Protein AF-A0A955ISB1-F1 (afdb_monomer_lite)

Structure (mmCIF, N/CA/C/O backbone):
data_AF-A0A955ISB1-F1
#
_entry.id   AF-A0A955ISB1-F1
#
loop_
_atom_site.group_PDB
_atom_site.id
_atom_site.type_symbol
_atom_site.label_atom_id
_atom_site.label_alt_id
_atom_site.label_comp_id
_atom_site.label_asym_id
_atom_site.label_entity_id
_atom_site.label_seq_id
_atom_site.pdbx_PDB_ins_code
_atom_site.Cartn_x
_atom_site.Cartn_y
_atom_site.Cartn_z
_atom_site.occupancy
_atom_site.B_iso_or_equiv
_atom_site.auth_seq_id
_atom_site.auth_comp_id
_atom_site.auth_asym_id
_atom_site.auth_atom_id
_atom_site.pdbx_PDB_model_num
ATOM 1 N N . PHE A 1 1 ? -11.610 -0.157 -3.387 1.00 92.75 1 PHE A N 1
ATOM 2 C CA . PHE A 1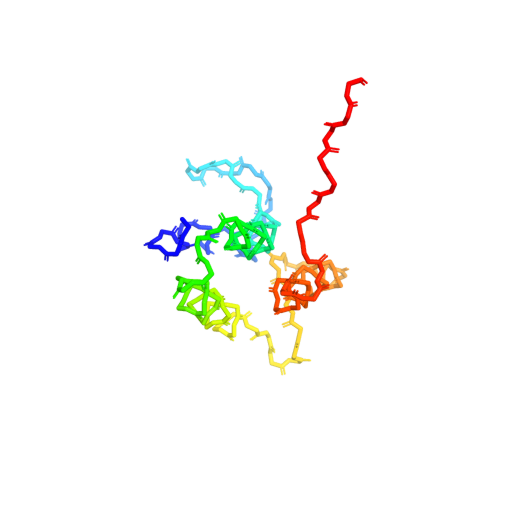 1 ? -10.255 -0.716 -3.221 1.00 92.75 1 PHE A CA 1
ATOM 3 C C . PHE A 1 1 ? -10.282 -2.242 -3.183 1.00 92.75 1 PHE A C 1
ATOM 5 O O . PHE A 1 1 ? -10.020 -2.820 -4.219 1.00 92.75 1 PHE A O 1
ATOM 12 N N . ILE A 1 2 ? -10.688 -2.895 -2.084 1.00 96.00 2 ILE A N 1
ATOM 13 C CA . ILE A 1 2 ? -10.520 -4.354 -1.878 1.00 96.00 2 ILE A CA 1
ATOM 14 C C . ILE A 1 2 ? -11.053 -5.239 -3.024 1.00 96.00 2 ILE A C 1
ATOM 16 O O . ILE A 1 2 ? -10.398 -6.198 -3.405 1.00 96.00 2 ILE A O 1
ATOM 20 N N . VAL A 1 3 ? -12.224 -4.921 -3.585 1.00 95.81 3 VAL A N 1
ATOM 21 C CA . VAL A 1 3 ? -12.852 -5.715 -4.666 1.00 95.81 3 VAL A CA 1
ATOM 22 C C . VAL A 1 3 ? -12.105 -5.607 -6.005 1.00 95.81 3 VAL A C 1
ATOM 24 O O . VAL A 1 3 ? -12.273 -6.463 -6.861 1.00 95.81 3 VAL A O 1
ATOM 27 N N . HIS A 1 4 ? -11.316 -4.545 -6.185 1.00 93.12 4 HIS A N 1
ATOM 28 C CA . HIS A 1 4 ? -10.715 -4.141 -7.461 1.00 93.12 4 HIS A CA 1
ATOM 29 C C . HIS A 1 4 ? -9.217 -3.815 -7.325 1.00 93.12 4 HIS A C 1
ATOM 31 O O . HIS A 1 4 ? -8.651 -3.052 -8.110 1.00 93.12 4 HIS A O 1
ATOM 37 N N . TRP A 1 5 ? -8.558 -4.321 -6.285 1.00 93.88 5 TRP A N 1
ATOM 38 C CA . TRP A 1 5 ? -7.146 -4.038 -6.024 1.00 93.88 5 TRP A CA 1
ATOM 39 C C . TRP A 1 5 ? -6.233 -4.639 -7.111 1.00 93.88 5 TRP A C 1
ATOM 41 O O . TRP A 1 5 ? -5.175 -4.088 -7.418 1.00 93.88 5 TRP A O 1
ATOM 51 N N . GLU A 1 6 ? -6.688 -5.706 -7.774 1.00 93.00 6 GLU A N 1
ATOM 52 C CA . GLU A 1 6 ? -5.990 -6.421 -8.840 1.00 93.00 6 GLU A CA 1
ATOM 53 C C . GLU A 1 6 ? -5.694 -5.535 -10.057 1.00 93.00 6 GLU A C 1
ATOM 55 O O . GLU A 1 6 ? -4.778 -5.808 -10.832 1.00 93.00 6 GLU A O 1
ATOM 60 N N . TRP A 1 7 ? -6.434 -4.439 -10.239 1.00 91.75 7 TRP A N 1
ATOM 61 C CA . TRP A 1 7 ? -6.149 -3.480 -11.305 1.00 91.75 7 TRP A CA 1
ATOM 62 C C . TRP A 1 7 ? -4.870 -2.680 -11.041 1.00 91.75 7 TRP A C 1
ATOM 64 O O . TRP A 1 7 ? -4.151 -2.366 -11.991 1.00 91.75 7 TRP A O 1
ATOM 74 N N . LEU A 1 8 ? -4.545 -2.400 -9.774 1.00 92.62 8 LEU A N 1
ATOM 75 C CA . LEU A 1 8 ? -3.259 -1.809 -9.394 1.00 92.62 8 LEU A CA 1
ATOM 76 C C . LEU A 1 8 ? -2.134 -2.840 -9.506 1.00 92.62 8 LEU A C 1
ATOM 78 O O . LEU A 1 8 ? -1.039 -2.502 -9.958 1.00 92.62 8 LEU A O 1
ATOM 82 N N . GLU A 1 9 ? -2.416 -4.098 -9.160 1.00 93.50 9 GLU A N 1
ATOM 83 C CA . GLU A 1 9 ? -1.453 -5.203 -9.248 1.00 93.50 9 GLU A CA 1
ATOM 84 C C . GLU A 1 9 ? -0.880 -5.356 -10.661 1.00 93.50 9 GLU A C 1
ATOM 86 O O . GLU A 1 9 ? 0.327 -5.509 -10.830 1.00 93.50 9 GLU A O 1
ATOM 91 N N . LYS A 1 10 ? -1.709 -5.178 -11.699 1.00 92.50 10 LYS A N 1
ATOM 92 C CA . LYS A 1 10 ? -1.276 -5.209 -13.111 1.00 92.50 10 LYS A CA 1
ATOM 93 C C . LYS A 1 10 ? -0.140 -4.233 -13.442 1.00 92.50 10 LYS A C 1
ATOM 95 O O . LYS A 1 10 ? 0.553 -4.418 -14.442 1.00 92.50 10 LYS A O 1
ATOM 100 N N . ARG A 1 11 ? 0.033 -3.166 -12.655 1.00 92.38 11 ARG A N 1
ATOM 101 C CA . ARG A 1 11 ? 1.104 -2.171 -12.824 1.00 92.38 11 ARG A CA 1
ATOM 102 C C . ARG A 1 11 ? 2.199 -2.272 -11.763 1.00 92.38 11 ARG A C 1
ATOM 104 O O . ARG A 1 11 ? 3.216 -1.598 -11.920 1.00 92.38 11 ARG A O 1
ATOM 111 N N . ARG A 1 12 ? 2.043 -3.104 -10.730 1.00 94.12 12 ARG A N 1
ATOM 112 C CA . ARG A 1 12 ? 3.068 -3.326 -9.703 1.00 94.12 12 ARG A CA 1
ATOM 113 C C . ARG A 1 12 ? 4.301 -3.991 -10.321 1.00 94.12 12 ARG A C 1
ATOM 115 O O . ARG A 1 12 ? 4.184 -4.842 -11.199 1.00 94.12 12 ARG A O 1
ATOM 122 N N . LYS A 1 13 ? 5.495 -3.572 -9.888 1.00 94.56 13 LYS A N 1
ATOM 123 C CA . LYS A 1 13 ? 6.797 -4.066 -10.377 1.00 94.56 13 LYS A CA 1
ATOM 124 C C . LYS A 1 13 ? 6.955 -3.982 -11.905 1.00 94.56 13 LYS A C 1
ATOM 126 O O . LYS A 1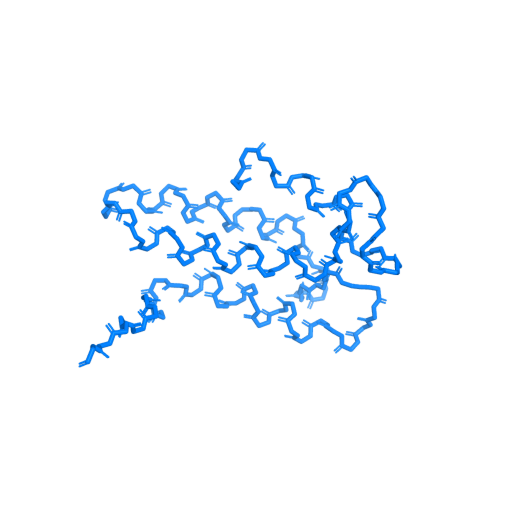 13 ? 7.669 -4.775 -12.508 1.00 94.56 13 LYS A O 1
ATOM 131 N N . GLN A 1 14 ? 6.324 -2.992 -12.537 1.00 93.94 14 GLN A N 1
ATOM 132 C CA . GLN A 1 14 ? 6.495 -2.714 -13.962 1.00 93.94 14 GLN A CA 1
ATOM 133 C C . GLN A 1 14 ? 7.456 -1.548 -14.206 1.00 93.94 14 GLN A C 1
ATOM 135 O O . GLN A 1 14 ? 7.616 -0.653 -13.373 1.00 93.94 14 GLN A O 1
ATOM 140 N N . ASN A 1 15 ? 8.066 -1.539 -15.392 1.00 92.81 15 ASN A N 1
ATOM 141 C CA . ASN A 1 15 ? 8.834 -0.398 -15.879 1.00 92.81 15 ASN A CA 1
ATOM 142 C C . ASN A 1 15 ? 7.918 0.755 -16.320 1.00 92.81 15 ASN A C 1
ATOM 144 O O . ASN A 1 15 ? 6.756 0.553 -16.694 1.00 92.81 15 ASN A O 1
ATOM 148 N N . GLY A 1 16 ? 8.484 1.966 -16.288 1.00 90.88 16 GLY A N 1
ATOM 149 C CA . GLY A 1 16 ? 7.816 3.209 -16.670 1.00 90.88 16 GLY A CA 1
ATOM 150 C C . GLY A 1 16 ? 6.679 3.634 -15.733 1.00 90.88 16 GLY A C 1
ATOM 151 O O . GLY A 1 16 ? 6.211 2.890 -14.869 1.00 90.88 16 GLY A O 1
ATOM 152 N N . THR A 1 17 ? 6.232 4.873 -15.895 1.00 92.19 17 THR A N 1
ATOM 153 C CA . THR A 1 17 ? 5.122 5.465 -15.139 1.00 92.19 17 THR A CA 1
ATOM 154 C C . THR A 1 17 ? 4.062 5.976 -16.106 1.00 92.19 17 THR A C 1
ATOM 156 O O . THR A 1 17 ? 4.377 6.341 -17.233 1.00 92.19 17 THR A O 1
ATOM 159 N N . HIS A 1 18 ? 2.801 5.974 -15.671 1.00 91.19 18 HIS A N 1
ATOM 160 C CA . HIS A 1 18 ? 1.670 6.505 -16.443 1.00 91.19 18 HIS A CA 1
ATOM 161 C C . HIS A 1 18 ? 1.454 5.859 -17.819 1.00 91.19 18 HIS A C 1
ATOM 163 O O . HIS A 1 18 ? 1.064 6.510 -18.782 1.00 91.19 18 HIS A O 1
ATOM 169 N N . ILE A 1 19 ? 1.676 4.547 -17.890 1.00 89.00 19 ILE A N 1
ATOM 170 C CA . ILE A 1 19 ? 1.475 3.747 -19.103 1.00 89.00 19 ILE A CA 1
ATOM 171 C C . ILE A 1 19 ? 0.018 3.234 -19.156 1.00 89.00 19 ILE A C 1
ATOM 173 O O . ILE A 1 19 ? -0.546 2.919 -18.097 1.00 89.00 19 ILE A O 1
ATOM 177 N N . PRO A 1 20 ? -0.597 3.126 -20.356 1.00 83.38 20 PRO A N 1
ATOM 178 C CA . PRO A 1 20 ? -1.901 2.490 -20.560 1.00 83.38 20 PRO A CA 1
ATOM 179 C C . PRO A 1 20 ? -2.033 1.104 -19.892 1.00 83.38 20 PRO A C 1
ATOM 181 O O . PRO A 1 20 ? -1.030 0.420 -19.679 1.00 83.38 20 PRO A O 1
ATOM 184 N N . PRO A 1 21 ? -3.260 0.646 -19.577 1.00 80.38 21 PRO A N 1
ATOM 185 C CA . PRO A 1 21 ? -4.547 1.265 -19.922 1.00 80.38 21 PRO A CA 1
ATOM 186 C C . PRO A 1 21 ? -5.056 2.315 -18.920 1.00 80.38 21 PRO A C 1
ATOM 188 O O . PRO A 1 21 ? -5.980 3.048 -19.248 1.00 80.38 21 PRO A O 1
ATOM 191 N N . TYR A 1 22 ? -4.464 2.419 -17.726 1.00 81.88 22 TYR A N 1
ATOM 192 C CA . TYR A 1 22 ? -4.975 3.295 -16.653 1.00 81.88 22 TYR A CA 1
ATOM 193 C C . TYR A 1 22 ? -4.095 4.508 -16.361 1.00 81.88 22 TYR A C 1
ATOM 195 O O . TYR A 1 22 ? -4.436 5.316 -15.504 1.00 81.88 22 TYR A O 1
ATOM 203 N N . SER A 1 23 ? -2.942 4.620 -17.025 1.00 89.12 23 SER A N 1
ATOM 204 C CA . SER A 1 23 ? -1.969 5.686 -16.771 1.00 89.12 23 SER A CA 1
ATOM 205 C C . SER A 1 23 ? -1.557 5.776 -15.292 1.00 89.12 23 SER A C 1
ATOM 207 O O . SER A 1 23 ? -1.278 6.851 -14.757 1.00 89.12 23 SER A O 1
ATOM 209 N N . VAL A 1 24 ? -1.444 4.614 -14.640 1.00 89.62 24 VAL A N 1
ATOM 210 C CA . VAL A 1 24 ? -1.039 4.465 -13.236 1.00 89.62 24 VAL A CA 1
ATOM 211 C C . VAL A 1 24 ? 0.461 4.164 -13.148 1.00 89.62 24 VAL A C 1
ATOM 213 O O . VAL A 1 24 ? 1.003 3.323 -13.874 1.00 89.62 24 VAL A O 1
ATOM 216 N N . ALA A 1 25 ? 1.151 4.864 -12.247 1.00 92.38 25 ALA A N 1
ATOM 217 C CA . ALA A 1 25 ? 2.523 4.553 -11.859 1.00 92.38 25 ALA A CA 1
ATOM 218 C C . ALA A 1 25 ? 2.570 3.402 -10.828 1.00 92.38 25 ALA A C 1
ATOM 220 O O . ALA A 1 25 ? 1.703 3.348 -9.959 1.00 92.38 25 ALA A O 1
ATOM 221 N N . PRO A 1 26 ? 3.590 2.521 -10.850 1.00 94.00 26 PRO A N 1
ATOM 222 C CA . PRO A 1 26 ? 3.619 1.357 -9.957 1.00 94.00 26 PRO A CA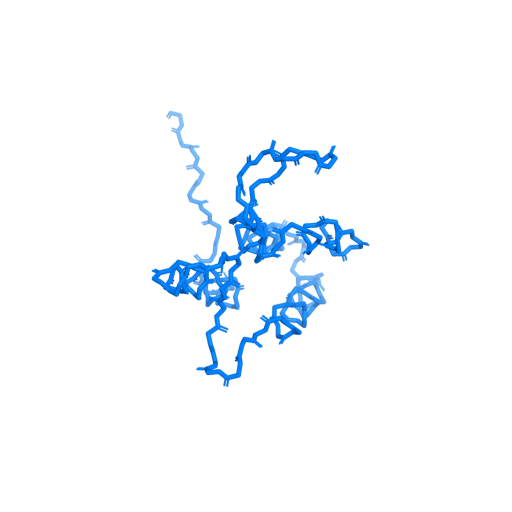 1
ATOM 223 C C . PRO A 1 26 ? 3.574 1.698 -8.458 1.00 94.00 26 PRO A C 1
ATOM 225 O O . PRO A 1 26 ? 2.971 0.957 -7.693 1.00 94.00 26 PRO A O 1
ATOM 228 N N . TYR A 1 27 ? 4.137 2.848 -8.053 1.00 93.19 27 TYR A N 1
ATOM 229 C CA . TYR A 1 27 ? 4.166 3.276 -6.644 1.00 93.19 27 TYR A CA 1
ATOM 230 C C . TYR A 1 27 ? 2.771 3.532 -6.050 1.00 93.19 27 TYR A C 1
ATOM 232 O O . TYR A 1 27 ? 2.603 3.593 -4.833 1.00 93.19 27 TYR A O 1
ATOM 240 N N . TYR A 1 28 ? 1.746 3.704 -6.897 1.00 94.88 28 TYR A N 1
ATOM 241 C CA . TYR A 1 28 ? 0.376 3.853 -6.416 1.00 94.88 28 TYR A CA 1
ATOM 242 C C . TYR A 1 28 ? -0.149 2.580 -5.757 1.00 94.88 28 TYR A C 1
ATOM 244 O O . TYR A 1 28 ? -1.135 2.647 -5.031 1.00 94.88 28 TYR A O 1
ATOM 252 N N . PHE A 1 29 ? 0.497 1.435 -5.979 1.00 96.12 29 PHE A N 1
ATOM 253 C CA . PHE A 1 29 ? 0.098 0.189 -5.355 1.00 96.12 29 PHE A CA 1
ATOM 254 C C . PHE A 1 29 ? 0.228 0.254 -3.826 1.00 96.12 29 PHE A C 1
ATOM 256 O O . PHE A 1 29 ? -0.775 0.066 -3.136 1.00 96.12 29 PHE A O 1
ATOM 263 N N . MET A 1 30 ? 1.411 0.559 -3.273 1.00 97.62 30 MET A N 1
ATOM 264 C CA . MET A 1 30 ? 1.573 0.648 -1.812 1.00 97.62 30 MET A CA 1
ATOM 265 C C . MET A 1 30 ? 0.924 1.904 -1.241 1.00 97.62 30 MET A C 1
ATOM 267 O O . MET A 1 30 ? 0.322 1.853 -0.170 1.00 97.62 30 MET A O 1
ATOM 271 N N . TYR A 1 31 ? 0.956 3.007 -1.991 1.00 97.06 31 TYR A N 1
ATOM 272 C CA . TYR A 1 31 ? 0.245 4.233 -1.632 1.00 97.06 31 TYR A CA 1
ATOM 273 C C . TYR A 1 31 ? -1.261 3.989 -1.423 1.00 97.06 31 TYR A C 1
ATOM 275 O O . TYR A 1 31 ? -1.839 4.440 -0.435 1.00 97.06 31 TYR A O 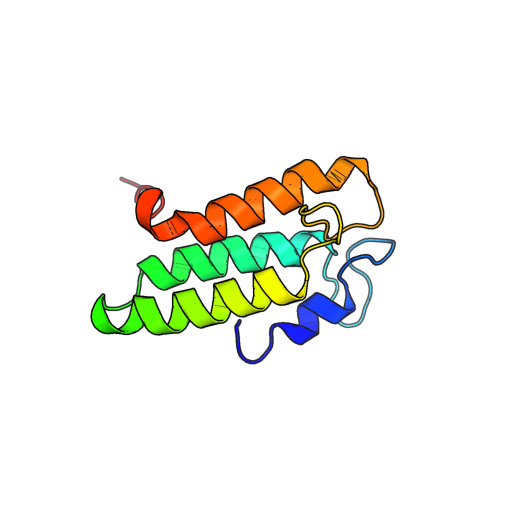1
ATOM 283 N N . ALA A 1 32 ? -1.907 3.229 -2.314 1.00 97.12 32 ALA A N 1
ATOM 284 C CA . ALA A 1 32 ? -3.325 2.907 -2.189 1.00 97.12 32 ALA A CA 1
ATOM 285 C C . ALA A 1 32 ? -3.622 1.997 -0.988 1.00 97.12 32 ALA A C 1
ATOM 287 O O . ALA A 1 32 ? -4.653 2.188 -0.352 1.00 97.12 32 ALA A O 1
ATOM 288 N N . HIS A 1 33 ? -2.739 1.049 -0.645 1.00 97.75 33 HIS A N 1
ATOM 289 C CA . HIS A 1 33 ? -2.903 0.222 0.560 1.00 97.75 33 HIS A CA 1
ATOM 290 C C . HIS A 1 33 ? -2.829 1.065 1.835 1.00 97.75 33 HIS A C 1
ATOM 292 O O . HIS A 1 33 ? -3.688 0.927 2.704 1.00 97.75 33 HIS A O 1
ATOM 298 N N . TYR A 1 34 ? -1.855 1.977 1.916 1.00 97.50 34 TYR A N 1
ATOM 299 C CA . TYR A 1 34 ? -1.738 2.916 3.030 1.00 97.50 34 TYR A CA 1
ATOM 300 C C . TYR A 1 34 ? -3.014 3.753 3.199 1.00 97.50 34 TYR A C 1
ATOM 302 O O . TYR A 1 34 ? -3.600 3.787 4.281 1.00 97.50 34 TYR A O 1
ATOM 310 N N . HIS A 1 35 ? -3.512 4.363 2.121 1.00 97.00 35 HIS A N 1
ATOM 311 C CA . HIS A 1 35 ? -4.730 5.171 2.207 1.00 97.00 35 HIS A CA 1
ATOM 312 C C . HIS A 1 35 ? -6.005 4.345 2.390 1.00 97.00 35 HIS A C 1
ATOM 314 O O . HIS A 1 35 ? -6.950 4.826 3.009 1.00 97.00 35 HIS A O 1
ATOM 320 N N . ALA A 1 36 ? -6.050 3.098 1.916 1.00 97.44 36 ALA A N 1
ATOM 321 C CA . ALA A 1 36 ? -7.149 2.192 2.225 1.00 97.44 36 ALA A CA 1
ATOM 322 C C . ALA A 1 36 ? -7.188 1.863 3.723 1.00 97.44 36 ALA A C 1
ATOM 324 O O . ALA A 1 36 ? -8.264 1.913 4.313 1.00 97.44 36 ALA A O 1
ATOM 325 N N . ALA A 1 37 ? -6.034 1.594 4.344 1.00 97.69 37 ALA A N 1
ATOM 326 C CA . ALA A 1 37 ? -5.933 1.407 5.790 1.00 97.69 37 ALA A CA 1
ATOM 327 C C . ALA A 1 37 ? -6.391 2.660 6.549 1.00 97.69 37 ALA A C 1
ATOM 329 O O . ALA A 1 37 ? -7.206 2.563 7.462 1.00 97.69 37 ALA A O 1
ATOM 330 N N . GLN A 1 38 ? -5.959 3.847 6.121 1.00 96.56 38 GLN A N 1
ATOM 331 C CA . GLN A 1 38 ? -6.387 5.108 6.730 1.00 96.56 38 GLN A CA 1
ATOM 332 C C . GLN A 1 38 ? -7.901 5.339 6.591 1.00 96.56 38 GLN A C 1
ATOM 334 O O . GLN A 1 38 ? -8.560 5.731 7.550 1.00 96.56 38 GLN A O 1
ATOM 339 N N . ALA A 1 39 ? -8.480 5.044 5.424 1.00 96.31 39 ALA A N 1
ATOM 340 C CA . ALA A 1 39 ? -9.918 5.164 5.190 1.00 96.31 39 ALA A CA 1
ATOM 341 C C . ALA A 1 39 ? -10.745 4.198 6.054 1.00 96.31 39 ALA A C 1
ATOM 343 O O . ALA A 1 39 ? -11.879 4.517 6.410 1.00 96.31 39 ALA A O 1
ATOM 344 N N . ILE A 1 40 ? -10.190 3.041 6.429 1.00 97.25 40 ILE A N 1
ATOM 345 C CA . ILE A 1 40 ? -10.846 2.116 7.360 1.00 97.25 40 ILE A CA 1
ATOM 346 C C . ILE A 1 40 ? -11.030 2.765 8.736 1.00 97.25 40 ILE A C 1
ATOM 348 O O . ILE A 1 40 ? -12.066 2.561 9.366 1.00 97.25 40 ILE A O 1
ATOM 352 N N . GLU A 1 41 ? -10.105 3.621 9.172 1.00 95.94 41 GLU A N 1
ATOM 353 C CA . GLU A 1 41 ? -10.240 4.354 10.437 1.00 95.94 41 GLU A CA 1
ATOM 354 C C . GLU A 1 41 ? -11.328 5.436 10.413 1.00 95.94 41 GLU A C 1
ATOM 356 O O . GLU A 1 41 ? -11.728 5.933 11.467 1.00 95.94 41 GLU A O 1
ATOM 361 N N . CYS A 1 42 ? -11.884 5.746 9.240 1.00 94.44 42 CYS A N 1
ATOM 362 C CA . CYS A 1 42 ? -13.075 6.584 9.104 1.00 94.44 42 CYS A CA 1
ATOM 363 C C . CYS A 1 42 ? -14.395 5.796 9.222 1.00 94.44 42 CYS A C 1
ATOM 365 O O . CYS A 1 42 ? -15.455 6.412 9.319 1.00 94.44 42 CYS A O 1
ATOM 367 N N . LEU A 1 43 ? -14.369 4.458 9.193 1.00 95.62 43 LEU A N 1
ATOM 368 C CA . LEU A 1 43 ? -15.578 3.627 9.270 1.00 95.62 43 LEU A CA 1
ATOM 369 C C . LEU A 1 43 ? -16.126 3.539 10.707 1.00 95.62 43 LEU A C 1
ATOM 371 O O . LEU A 1 43 ? -15.388 3.791 11.673 1.00 95.62 43 LEU A O 1
ATOM 375 N N . PRO A 1 44 ? -17.396 3.118 10.888 1.00 97.38 44 PRO A N 1
ATOM 376 C CA . PRO A 1 44 ? -17.910 2.727 12.196 1.00 97.38 44 PRO A CA 1
ATOM 377 C C . PRO A 1 44 ? -17.016 1.666 12.843 1.00 97.38 44 PRO A C 1
ATOM 379 O O . PRO A 1 44 ? -16.596 0.718 12.180 1.00 97.38 44 PRO A O 1
ATOM 382 N N . GLU A 1 45 ? -16.745 1.801 14.142 1.00 96.31 45 GLU A N 1
ATOM 383 C CA . GLU A 1 45 ? -15.782 0.958 14.871 1.00 96.31 45 GLU A CA 1
ATOM 384 C C . GLU A 1 45 ? -16.020 -0.546 14.659 1.00 96.31 45 GLU A C 1
ATOM 386 O O . GLU A 1 45 ? -15.089 -1.292 14.355 1.00 96.31 45 GLU A O 1
ATOM 391 N N . ARG A 1 46 ? -17.291 -0.966 14.699 1.00 97.94 46 ARG A N 1
ATOM 392 C CA . ARG A 1 46 ? -17.715 -2.363 14.503 1.00 97.94 46 ARG A CA 1
ATOM 393 C C . ARG A 1 46 ? -17.332 -2.963 13.144 1.00 97.94 46 ARG A C 1
AT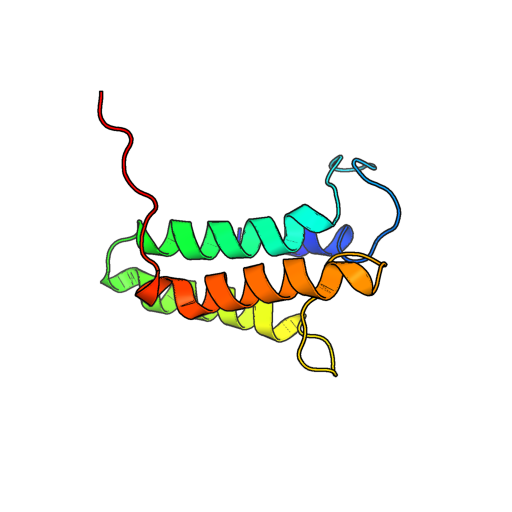OM 395 O O . ARG A 1 46 ? -17.313 -4.180 13.008 1.00 97.94 46 ARG A O 1
ATOM 402 N N . GLU A 1 47 ? -17.075 -2.134 12.135 1.00 98.06 47 GLU A N 1
ATOM 403 C CA . GLU A 1 47 ? -16.754 -2.575 10.772 1.00 98.06 47 GLU A CA 1
ATOM 404 C C . GLU A 1 47 ? -15.242 -2.644 10.528 1.00 98.06 47 GLU A C 1
ATOM 406 O O . GLU A 1 47 ? -14.786 -3.375 9.649 1.00 98.06 47 GLU A O 1
ATOM 411 N N . ARG A 1 48 ? -14.438 -1.918 11.314 1.00 97.94 48 ARG A N 1
ATOM 412 C CA . ARG A 1 48 ? -13.009 -1.721 11.027 1.00 97.94 48 ARG A CA 1
ATOM 413 C C . ARG A 1 48 ? -12.219 -3.019 11.027 1.00 97.94 48 ARG A C 1
ATOM 415 O O . ARG A 1 48 ? -11.409 -3.231 10.132 1.00 97.94 48 ARG A O 1
ATOM 422 N N . ALA A 1 49 ? -12.462 -3.896 12.001 1.00 98.06 49 ALA A N 1
ATOM 423 C CA . ALA A 1 49 ? -11.708 -5.142 12.152 1.00 98.06 49 ALA A CA 1
ATOM 424 C C . ALA A 1 49 ? -11.780 -6.032 10.897 1.00 98.06 49 ALA A C 1
ATOM 426 O O . ALA A 1 49 ? -10.761 -6.561 10.455 1.00 98.06 49 ALA A O 1
ATOM 427 N N . GLU A 1 50 ? -12.964 -6.139 10.288 1.00 98.31 50 GLU A N 1
ATOM 428 C CA . GLU A 1 50 ? -13.176 -6.897 9.053 1.00 98.31 50 GLU A CA 1
ATOM 429 C C . GLU A 1 50 ? -12.353 -6.324 7.897 1.00 98.31 50 GLU A C 1
ATOM 431 O O . GLU A 1 50 ? -11.621 -7.044 7.217 1.00 98.31 50 GLU A O 1
ATOM 436 N N . TYR A 1 51 ? -12.435 -5.011 7.684 1.00 98.44 51 TYR A N 1
ATOM 437 C CA . TYR A 1 51 ? -11.742 -4.375 6.571 1.00 98.44 51 TYR A CA 1
ATOM 438 C C . TYR A 1 51 ? -10.225 -4.302 6.774 1.00 98.44 51 TYR A C 1
ATOM 440 O O . TYR A 1 51 ? -9.490 -4.486 5.803 1.00 98.44 51 TYR A O 1
ATOM 448 N N . ARG A 1 52 ? -9.747 -4.122 8.016 1.00 98.06 52 ARG A N 1
ATOM 449 C CA . ARG A 1 52 ? -8.320 -4.229 8.364 1.00 98.06 52 ARG A CA 1
ATOM 450 C C . ARG A 1 52 ? -7.785 -5.604 8.000 1.00 98.06 52 ARG A C 1
ATOM 452 O O . ARG A 1 52 ? -6.777 -5.684 7.307 1.00 98.06 52 ARG A O 1
ATOM 459 N N . ARG A 1 53 ? -8.485 -6.676 8.400 1.00 98.56 53 ARG A N 1
ATOM 460 C CA . ARG A 1 53 ? -8.092 -8.050 8.056 1.00 98.56 53 ARG A CA 1
ATOM 461 C C . ARG A 1 53 ? -7.944 -8.207 6.546 1.00 98.56 53 ARG A C 1
ATOM 463 O O . ARG A 1 53 ? -6.889 -8.610 6.083 1.00 98.56 53 ARG A O 1
ATOM 470 N N . ARG A 1 54 ? -8.949 -7.778 5.776 1.00 98.56 54 ARG A N 1
ATOM 471 C CA . ARG A 1 54 ? -8.922 -7.877 4.308 1.00 98.56 54 ARG A CA 1
ATOM 472 C C . ARG A 1 54 ? -7.760 -7.103 3.681 1.00 98.56 54 ARG A C 1
ATOM 474 O O . ARG A 1 54 ? -7.123 -7.629 2.780 1.00 98.56 54 ARG A O 1
ATOM 481 N N . VAL A 1 55 ? -7.467 -5.879 4.127 1.00 98.38 55 VAL A N 1
ATOM 482 C CA . VAL A 1 55 ? -6.320 -5.105 3.607 1.00 98.38 55 VAL A CA 1
ATOM 483 C C . VAL A 1 55 ? -4.985 -5.736 4.010 1.00 98.38 55 VAL A C 1
ATOM 485 O O . VAL A 1 55 ? -4.075 -5.805 3.185 1.00 98.38 55 VAL A O 1
ATOM 488 N N . ASN A 1 56 ? -4.875 -6.242 5.238 1.00 98.38 56 ASN A N 1
ATOM 489 C CA . ASN A 1 56 ? -3.667 -6.906 5.721 1.00 98.38 56 ASN A CA 1
ATOM 490 C C . ASN A 1 56 ? -3.406 -8.228 4.988 1.00 98.38 56 ASN A C 1
ATOM 492 O O . ASN A 1 56 ? -2.257 -8.506 4.656 1.00 98.38 56 ASN A O 1
ATOM 496 N N . ASP A 1 57 ? -4.448 -8.995 4.663 1.00 98.31 57 ASP A N 1
ATOM 497 C CA . ASP A 1 57 ? -4.336 -10.212 3.851 1.00 98.31 57 ASP A CA 1
ATOM 498 C C . ASP A 1 57 ? 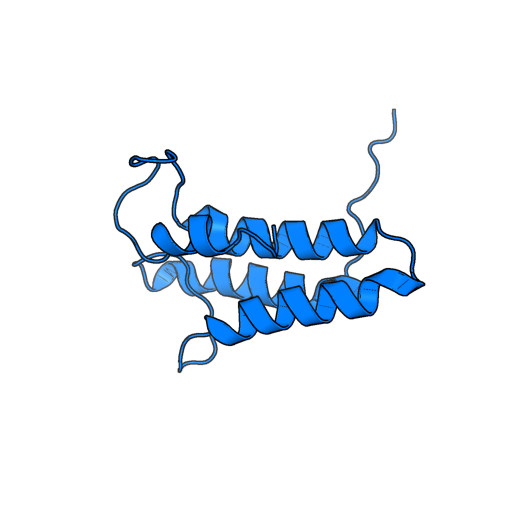-3.816 -9.887 2.439 1.00 98.31 57 ASP A C 1
ATOM 500 O O . ASP A 1 57 ? -2.934 -10.577 1.921 1.00 98.31 57 ASP A O 1
ATOM 504 N N . LEU A 1 58 ? -4.296 -8.791 1.834 1.00 98.00 58 LEU A N 1
ATOM 505 C CA . LEU A 1 58 ? -3.789 -8.316 0.543 1.00 98.00 58 LEU A CA 1
ATOM 506 C C . LEU A 1 58 ? -2.310 -7.921 0.626 1.00 98.00 58 LEU A C 1
ATOM 508 O O . LEU A 1 58 ? -1.523 -8.368 -0.207 1.00 98.00 58 LEU A O 1
ATOM 512 N N . LEU A 1 59 ? -1.904 -7.160 1.649 1.00 98.06 59 LEU A N 1
ATOM 513 C CA . LEU A 1 59 ? -0.492 -6.826 1.877 1.00 98.06 59 LEU A CA 1
ATOM 514 C C . LEU A 1 59 ? 0.359 -8.084 2.069 1.00 98.06 59 LEU A C 1
ATOM 516 O O . LEU A 1 59 ? 1.406 -8.217 1.437 1.00 98.06 59 LEU A O 1
ATOM 520 N N . ALA A 1 60 ? -0.089 -9.024 2.900 1.00 98.19 60 ALA A N 1
ATOM 521 C CA . ALA A 1 60 ? 0.624 -10.271 3.150 1.00 98.19 60 ALA A CA 1
ATOM 522 C C . ALA A 1 60 ? 0.827 -11.085 1.863 1.00 98.19 60 ALA A C 1
ATOM 524 O O . ALA A 1 60 ? 1.905 -11.640 1.661 1.00 98.19 60 ALA A O 1
ATOM 525 N N . SER A 1 61 ? -0.162 -11.093 0.962 1.00 97.12 61 SER A N 1
ATOM 526 C CA . SER A 1 61 ? -0.104 -11.841 -0.302 1.00 97.12 61 SER A CA 1
ATOM 527 C C . SER A 1 61 ? 0.967 -11.354 -1.290 1.00 97.12 61 SER A C 1
ATOM 529 O O . SER A 1 61 ? 1.334 -12.087 -2.204 1.00 97.12 61 SER A O 1
ATOM 531 N N . VAL A 1 62 ? 1.484 -10.133 -1.111 1.00 97.00 62 VAL A N 1
ATOM 532 C CA . VAL A 1 62 ? 2.482 -9.511 -2.003 1.00 97.00 62 VAL A CA 1
ATOM 533 C C . VAL A 1 62 ? 3.794 -9.165 -1.299 1.00 97.00 62 VAL A C 1
ATOM 535 O O . VAL A 1 62 ? 4.601 -8.408 -1.847 1.00 97.00 62 VAL A O 1
ATOM 538 N N . ARG A 1 63 ? 3.999 -9.685 -0.085 1.00 98.06 63 ARG A N 1
ATOM 539 C CA . ARG A 1 63 ? 5.251 -9.541 0.659 1.00 98.06 63 ARG A CA 1
ATOM 540 C C . ARG A 1 63 ? 6.353 -10.345 -0.033 1.00 98.06 63 ARG A C 1
ATOM 542 O O . ARG A 1 63 ? 6.148 -11.503 -0.387 1.00 98.06 63 ARG A O 1
ATOM 549 N N . ASP A 1 64 ? 7.515 -9.731 -0.212 1.00 97.12 64 ASP A N 1
ATOM 550 C CA . ASP A 1 64 ? 8.675 -10.393 -0.803 1.00 97.12 64 ASP A CA 1
ATOM 551 C C . ASP A 1 64 ? 9.315 -11.368 0.203 1.00 97.12 64 ASP A C 1
ATOM 553 O O . ASP A 1 64 ? 9.170 -11.218 1.418 1.00 97.12 64 ASP A O 1
ATOM 557 N N . GLU A 1 65 ? 10.049 -12.371 -0.289 1.00 96.75 65 GLU A N 1
ATOM 558 C CA . GLU A 1 65 ? 10.649 -13.437 0.538 1.00 96.75 65 GLU A CA 1
ATOM 559 C C . GLU A 1 65 ? 11.597 -12.905 1.622 1.00 96.75 65 GLU A C 1
ATOM 561 O O . GLU A 1 65 ? 11.666 -13.444 2.724 1.00 96.75 65 GLU A O 1
ATOM 566 N N . ASN A 1 66 ? 12.289 -11.799 1.336 1.00 96.38 66 ASN A N 1
ATOM 567 C CA . ASN A 1 66 ? 13.164 -11.108 2.287 1.00 96.38 66 ASN A CA 1
ATOM 568 C C . ASN A 1 66 ? 12.394 -10.320 3.367 1.00 96.38 66 ASN A C 1
ATOM 570 O O . ASN A 1 66 ? 12.992 -9.610 4.173 1.00 96.38 66 ASN A O 1
ATOM 574 N N . GLY A 1 67 ? 11.065 -10.407 3.365 1.00 97.00 67 GLY A N 1
ATOM 575 C CA . GLY A 1 67 ? 10.181 -9.790 4.335 1.00 97.00 67 GLY A CA 1
ATOM 576 C C . GLY A 1 67 ? 9.817 -8.334 4.052 1.00 97.00 67 GLY A C 1
ATOM 577 O O . GLY A 1 67 ? 9.082 -7.759 4.859 1.00 97.00 67 GLY A O 1
ATOM 578 N N . THR A 1 68 ? 10.298 -7.759 2.948 1.00 98.00 68 THR A N 1
ATOM 579 C CA . THR A 1 68 ? 9.992 -6.388 2.517 1.00 98.00 68 THR A CA 1
ATOM 580 C C . THR A 1 68 ? 8.754 -6.330 1.623 1.00 98.00 68 THR A C 1
ATOM 582 O O . THR A 1 68 ? 8.185 -7.345 1.222 1.00 98.00 68 THR A O 1
ATOM 585 N N . TRP A 1 69 ? 8.348 -5.110 1.291 1.00 98.44 69 TRP A N 1
ATOM 586 C CA . TRP A 1 69 ? 7.441 -4.830 0.189 1.00 98.44 69 TRP A CA 1
ATOM 587 C C . TRP A 1 69 ? 8.162 -3.954 -0.826 1.00 98.44 69 TRP A C 1
ATOM 589 O O . TRP A 1 69 ? 8.864 -3.021 -0.440 1.00 98.44 69 TRP A O 1
ATOM 599 N N . ASN A 1 70 ? 7.963 -4.217 -2.117 1.00 97.75 70 ASN A N 1
ATOM 600 C CA . ASN A 1 70 ? 8.453 -3.352 -3.187 1.00 97.75 70 ASN A CA 1
ATOM 601 C C . ASN A 1 70 ? 7.469 -3.346 -4.361 1.00 97.75 70 ASN A C 1
ATOM 603 O O . ASN A 1 70 ? 7.200 -4.380 -4.972 1.00 97.75 70 ASN A O 1
ATOM 607 N N . ASP A 1 71 ? 6.910 -2.185 -4.688 1.00 96.19 71 ASP A N 1
ATOM 608 C CA . ASP A 1 71 ? 5.995 -2.021 -5.821 1.00 96.19 71 ASP A CA 1
ATOM 609 C C . ASP A 1 71 ? 6.678 -1.542 -7.110 1.00 96.19 71 ASP A C 1
ATOM 611 O O . ASP A 1 71 ? 6.033 -1.423 -8.156 1.00 96.19 71 ASP A O 1
ATOM 615 N N . ARG A 1 72 ? 7.997 -1.339 -7.078 1.00 95.62 72 ARG A N 1
ATOM 616 C CA . ARG A 1 72 ? 8.826 -0.937 -8.219 1.00 95.62 72 ARG A CA 1
ATOM 617 C C . ARG A 1 72 ? 9.884 -1.999 -8.516 1.00 95.62 72 ARG A C 1
ATOM 619 O O . ARG A 1 72 ? 10.200 -2.850 -7.697 1.00 95.62 72 ARG A O 1
ATOM 626 N N . VAL A 1 73 ? 10.468 -1.910 -9.708 1.00 94.69 73 VAL A N 1
ATOM 627 C CA . VAL A 1 73 ? 11.562 -2.793 -10.159 1.00 94.69 73 VAL A CA 1
ATOM 628 C C . VAL A 1 73 ? 12.925 -2.458 -9.542 1.00 94.69 73 VAL A C 1
ATOM 630 O O . VAL A 1 73 ? 13.891 -3.184 -9.744 1.00 94.69 73 VAL A O 1
ATOM 633 N N . PHE A 1 74 ? 13.039 -1.326 -8.847 1.00 94.62 74 PHE A N 1
ATOM 634 C CA . PHE A 1 74 ? 14.306 -0.859 -8.296 1.00 94.62 74 PHE A CA 1
ATOM 635 C C . PHE A 1 74 ? 14.445 -1.349 -6.859 1.00 94.62 74 PHE A C 1
ATOM 637 O O . PHE A 1 74 ? 13.566 -1.115 -6.042 1.00 94.62 74 PHE A O 1
ATOM 644 N N . GLU A 1 75 ? 15.559 -1.979 -6.510 1.00 94.62 75 GLU A N 1
ATOM 645 C CA . GLU A 1 75 ? 15.771 -2.465 -5.139 1.00 94.62 75 GLU A CA 1
ATOM 646 C C . GLU A 1 75 ? 15.685 -1.330 -4.105 1.00 94.62 75 GLU A C 1
ATOM 648 O O . GLU A 1 75 ? 14.993 -1.439 -3.095 1.00 94.62 75 GLU A O 1
ATOM 653 N N . ARG A 1 76 ? 16.286 -0.176 -4.425 1.00 94.56 76 ARG A N 1
ATOM 654 C CA . ARG A 1 76 ? 16.336 1.004 -3.547 1.00 94.56 76 ARG A CA 1
ATOM 655 C C . ARG A 1 76 ? 14.980 1.590 -3.142 1.00 94.56 76 ARG A C 1
ATOM 657 O O . ARG A 1 76 ? 14.971 2.482 -2.310 1.00 94.56 76 ARG A O 1
ATOM 664 N N . THR A 1 77 ? 13.872 1.190 -3.768 1.00 95.44 77 THR A N 1
ATOM 665 C CA . THR A 1 77 ? 12.524 1.696 -3.443 1.00 95.44 77 THR A CA 1
ATOM 666 C C . THR A 1 77 ? 11.772 0.810 -2.456 1.00 95.44 77 THR A C 1
ATOM 668 O O . THR A 1 77 ? 10.697 1.197 -1.995 1.00 95.44 77 THR A O 1
ATOM 671 N N . ALA A 1 78 ? 12.328 -0.353 -2.101 1.00 97.44 78 ALA A N 1
ATOM 672 C CA . ALA A 1 78 ? 11.732 -1.246 -1.115 1.00 97.44 78 ALA A CA 1
ATOM 673 C C . ALA A 1 78 ? 11.543 -0.556 0.246 1.00 97.44 78 ALA A C 1
ATOM 675 O O . ALA A 1 78 ? 10.579 -0.839 0.946 1.00 97.44 78 ALA A O 1
ATOM 676 N N . ASN A 1 79 ? 12.403 0.403 0.606 1.00 97.62 79 ASN A N 1
ATOM 677 C CA . ASN A 1 79 ? 12.265 1.196 1.830 1.00 97.62 79 ASN A CA 1
ATOM 678 C C . ASN A 1 79 ? 10.932 1.969 1.889 1.00 97.62 79 ASN A C 1
ATOM 680 O O . ASN A 1 79 ? 10.232 1.899 2.894 1.00 97.62 79 ASN A O 1
ATOM 684 N N . TYR A 1 80 ? 10.557 2.661 0.809 1.00 97.44 80 TYR A N 1
ATOM 685 C CA . TYR A 1 80 ? 9.304 3.411 0.713 1.00 97.44 80 TYR A CA 1
ATOM 686 C C . TYR A 1 80 ? 8.097 2.475 0.782 1.00 97.44 80 TYR A C 1
ATOM 688 O O . TYR A 1 80 ? 7.197 2.672 1.595 1.00 97.44 80 TYR A O 1
ATOM 696 N N . SER A 1 81 ? 8.099 1.431 -0.048 1.00 98.12 81 SER A N 1
ATOM 697 C CA . SER A 1 81 ? 7.020 0.441 -0.093 1.00 98.12 81 SER A CA 1
ATOM 698 C C . SER A 1 81 ? 6.842 -0.275 1.250 1.00 98.12 81 SER A C 1
ATOM 700 O O . SER A 1 81 ? 5.720 -0.442 1.720 1.00 98.12 81 SER A O 1
ATOM 702 N N . THR A 1 82 ? 7.945 -0.645 1.903 1.00 98.56 82 THR A N 1
ATOM 703 C CA . THR A 1 82 ? 7.925 -1.294 3.220 1.00 98.56 82 THR A CA 1
ATOM 704 C C . THR A 1 82 ? 7.414 -0.346 4.296 1.00 98.56 82 THR A C 1
ATOM 706 O O . THR A 1 82 ? 6.583 -0.754 5.099 1.00 98.56 82 THR A O 1
ATOM 709 N N . ALA A 1 83 ? 7.831 0.923 4.294 1.00 98.12 83 ALA A N 1
ATOM 710 C CA . ALA A 1 83 ? 7.298 1.913 5.227 1.00 98.12 83 ALA A CA 1
ATOM 711 C C . ALA A 1 83 ? 5.778 2.081 5.062 1.00 98.12 83 ALA A C 1
ATOM 713 O O . ALA A 1 83 ? 5.052 2.061 6.052 1.00 98.12 83 ALA A O 1
ATOM 714 N N . MET A 1 84 ? 5.285 2.169 3.822 1.00 98.12 84 MET A N 1
ATOM 715 C CA . MET A 1 84 ? 3.848 2.233 3.534 1.00 98.12 84 MET A CA 1
ATOM 716 C C . MET A 1 84 ? 3.096 1.004 4.052 1.00 98.12 84 MET A C 1
ATOM 718 O O . MET A 1 84 ? 2.056 1.156 4.689 1.00 98.12 84 MET A O 1
ATOM 722 N N . ALA A 1 85 ? 3.629 -0.201 3.831 1.00 98.38 85 ALA A N 1
ATOM 723 C CA . ALA A 1 85 ? 3.023 -1.439 4.317 1.00 98.38 85 ALA A CA 1
ATOM 724 C C . ALA A 1 85 ? 2.995 -1.508 5.853 1.00 98.38 85 ALA A C 1
ATOM 726 O O . ALA A 1 85 ? 1.960 -1.821 6.434 1.00 98.38 85 ALA A O 1
ATOM 727 N N . VAL A 1 86 ? 4.099 -1.156 6.521 1.00 98.06 86 VAL A N 1
ATOM 728 C CA . VAL A 1 86 ? 4.179 -1.129 7.992 1.00 98.06 86 VAL A CA 1
ATOM 729 C C . VAL A 1 86 ? 3.202 -0.110 8.575 1.00 98.06 86 VAL A C 1
ATOM 731 O O . VAL A 1 86 ? 2.481 -0.436 9.513 1.00 98.06 86 VAL A O 1
ATOM 734 N N . MET A 1 87 ? 3.118 1.092 7.998 1.00 97.81 87 MET A N 1
ATOM 735 C CA . MET A 1 87 ? 2.145 2.094 8.436 1.00 97.81 87 MET A CA 1
ATOM 736 C C . MET A 1 87 ? 0.699 1.659 8.176 1.00 97.81 87 MET A C 1
ATOM 738 O O . MET A 1 87 ? -0.171 1.955 8.982 1.00 97.81 87 MET A O 1
ATOM 742 N N . ALA A 1 88 ? 0.422 0.958 7.074 1.00 97.75 88 ALA A N 1
ATOM 743 C CA . ALA A 1 88 ? -0.908 0.418 6.806 1.00 97.75 88 ALA A CA 1
ATOM 744 C C . ALA A 1 88 ? -1.314 -0.638 7.850 1.00 97.75 88 ALA A C 1
ATOM 746 O O . ALA A 1 88 ? -2.444 -0.622 8.333 1.00 97.75 88 ALA A O 1
ATOM 747 N N . ILE A 1 89 ? -0.382 -1.518 8.234 1.00 97.94 89 ILE A N 1
ATOM 748 C CA . ILE A 1 89 ? -0.599 -2.541 9.267 1.00 97.94 89 ILE A CA 1
ATOM 749 C C . ILE A 1 89 ? -0.818 -1.888 10.639 1.00 97.94 89 ILE A C 1
ATOM 751 O O . ILE A 1 89 ? -1.758 -2.257 11.339 1.00 97.94 89 ILE A O 1
ATOM 755 N N . GLY A 1 90 ? 0.019 -0.908 10.993 1.00 97.31 90 GLY A N 1
ATOM 756 C CA . GLY A 1 90 ? -0.049 -0.150 12.249 1.00 97.31 90 GLY A CA 1
ATOM 757 C C . GLY A 1 90 ? -0.988 1.061 12.212 1.00 97.31 90 GLY A C 1
ATOM 758 O O . GLY A 1 90 ? -0.850 1.995 13.001 1.00 97.31 90 GLY A O 1
ATOM 759 N N . MET A 1 91 ? -1.914 1.114 11.250 1.00 96.69 91 MET A N 1
ATOM 760 C CA . MET A 1 91 ? -2.828 2.248 11.114 1.00 96.69 91 MET A CA 1
ATOM 761 C C . MET A 1 91 ? -3.715 2.487 12.353 1.00 96.69 91 MET A C 1
ATOM 763 O O . MET A 1 91 ? -3.962 3.656 12.662 1.00 96.69 91 MET A O 1
ATOM 767 N N . PRO A 1 92 ? -4.176 1.457 13.098 1.00 95.00 92 PRO A N 1
ATOM 768 C CA . PRO A 1 92 ? -4.942 1.673 14.325 1.00 95.00 92 PRO A CA 1
ATOM 769 C C . PRO A 1 92 ? -4.193 2.505 15.374 1.00 95.00 92 PRO A C 1
ATOM 771 O O . PRO A 1 92 ? -4.830 3.258 16.107 1.00 95.00 92 PRO A O 1
ATOM 774 N N . GLU A 1 93 ? -2.863 2.390 15.439 1.00 94.75 93 GLU A N 1
ATOM 775 C CA . GLU A 1 93 ? -2.021 3.158 16.360 1.00 94.75 93 GLU A CA 1
ATOM 776 C C . GLU A 1 93 ? -1.676 4.561 15.834 1.00 94.75 93 GLU A C 1
ATOM 778 O O . GLU A 1 93 ? -1.449 5.470 16.630 1.00 94.75 93 GLU A O 1
ATOM 783 N N . ILE A 1 94 ? -1.634 4.752 14.511 1.00 90.75 94 ILE A N 1
ATOM 784 C CA . ILE A 1 94 ? -1.306 6.042 13.874 1.00 90.75 94 ILE A CA 1
ATOM 785 C C . ILE A 1 94 ? -2.519 6.982 13.866 1.00 90.75 94 ILE A C 1
ATOM 787 O O . ILE A 1 94 ? -2.379 8.181 14.106 1.00 90.75 94 ILE A O 1
ATOM 791 N N . GLY A 1 95 ? -3.712 6.444 13.607 1.00 77.88 95 GLY A N 1
ATOM 792 C CA . GLY A 1 95 ? -4.951 7.212 13.550 1.00 77.88 95 GLY A CA 1
ATOM 793 C C . GLY A 1 95 ? -5.109 8.074 12.290 1.00 77.88 95 GLY A C 1
ATOM 794 O O . GLY A 1 95 ? -4.417 7.920 11.282 1.00 77.88 95 GLY A O 1
ATOM 795 N N . LEU A 1 96 ? -6.101 8.966 12.329 1.00 84.44 96 LEU A N 1
ATOM 796 C CA . LEU A 1 96 ? -6.446 9.840 11.208 1.00 84.44 96 LEU A CA 1
ATOM 797 C C . LEU A 1 96 ? -5.493 11.040 11.115 1.00 84.44 96 LEU A C 1
ATOM 799 O O . LEU A 1 96 ? -5.028 11.534 12.144 1.00 84.44 96 LEU A O 1
ATOM 803 N N . PRO A 1 97 ? -5.240 11.556 9.898 1.00 82.56 97 PRO A N 1
ATOM 804 C CA . PRO A 1 97 ? -4.501 12.796 9.746 1.00 82.56 97 PRO A CA 1
ATOM 805 C C . PRO A 1 97 ? -5.280 13.938 10.421 1.00 82.56 97 PRO A C 1
ATOM 807 O O . PRO A 1 97 ? -6.516 13.881 10.495 1.00 82.56 97 PRO A O 1
ATOM 810 N N . PRO A 1 98 ? -4.580 14.972 10.919 1.00 84.88 98 PRO A N 1
ATOM 811 C CA . PRO A 1 98 ? -5.230 16.111 11.549 1.00 84.88 98 PRO A CA 1
ATOM 812 C C . PRO A 1 98 ? -6.226 16.752 10.581 1.00 84.88 98 PRO A C 1
ATOM 814 O O . PRO A 1 98 ? -5.990 16.823 9.371 1.00 84.88 98 PRO A O 1
ATOM 817 N N . ARG A 1 99 ? -7.361 17.206 11.119 1.00 84.88 99 ARG A N 1
ATOM 818 C CA . ARG A 1 99 ? -8.313 17.996 10.339 1.00 84.88 99 ARG A CA 1
ATOM 819 C C . ARG A 1 99 ? -7.673 19.343 10.021 1.00 84.88 99 ARG A C 1
ATOM 821 O O . ARG A 1 99 ? -6.923 19.875 10.832 1.00 84.88 99 ARG A O 1
ATOM 828 N N . TYR A 1 100 ? -7.967 19.867 8.838 1.00 84.56 100 TYR A N 1
ATOM 829 C CA . TYR A 1 100 ? -7.654 21.255 8.536 1.00 84.56 100 TYR A CA 1
ATOM 830 C C . TYR A 1 100 ? -8.501 22.139 9.461 1.00 84.56 100 TYR A C 1
ATOM 832 O O . TYR A 1 100 ? -9.709 21.915 9.566 1.00 84.56 100 TYR A O 1
ATOM 840 N N . GLU A 1 101 ? -7.860 23.065 10.166 1.00 83.56 101 GLU A N 1
ATOM 841 C CA . GLU A 1 101 ? -8.525 24.101 10.958 1.00 83.56 101 GLU A CA 1
ATOM 842 C C . GLU A 1 101 ? -8.472 25.401 10.145 1.00 83.56 101 GLU A C 1
ATOM 844 O O . GLU A 1 101 ? -7.423 25.709 9.572 1.00 83.56 101 GLU A O 1
ATOM 849 N N . ASP A 1 102 ? -9.613 26.090 10.041 1.00 73.31 102 ASP A N 1
ATOM 850 C CA . ASP A 1 102 ? -9.765 27.366 9.321 1.00 73.31 102 ASP A CA 1
ATOM 851 C C . ASP A 1 102 ? -9.121 28.548 10.069 1.00 73.31 102 ASP A C 1
ATOM 853 O O . ASP A 1 102 ? -9.197 28.578 11.322 1.00 73.31 102 ASP A O 1
#

Secondary structure (DSSP, 8-state):
-GGGTHHHHTTTT-SSSSBTTTTB-TTHHHHHHHHHHHHHTTS-HHHHHHHHHHHHHHHHHT--TTS---SSS-GGGHHHHHHHHHHHHTHHHH-PPPPPP-

pLDDT: mean 94.4, std 5.03, range [73.31, 98.56]

Foldseek 3Di:
DLVPLVVLVVQFADDDALDDDRGHHLVVSLVVLLVQLQVLLVDDPVCSVVSLVSSLVVLVVQQDPVRFHGRYNDPVCSVVSRVSSVCSNCVVVVHHDDDDDD

Sequence (102 aa):
FIVHWEWLEKRRKQNGTHIPPYSVAPYYFMYAHYHAAQAIECLPERERAEYRRRVNDLLASVRDENGTWNDRVFERTANYSTAMAVMAIGMPEIGLPPRYED

Radius of gyration: 14.23 Å; chains: 1; bounding box: 34×41×37 Å